Protein AF-A0A438EP78-F1 (afdb_monomer_lite)

Sequence (91 aa):
MGWLWIITELLVIAVTFAALGLGFAIIFESFRRRHNNAHVESRNAIFEDPNSLKQVPCPNISDPAEKYISLIIPAFNEELRLPGALDETMK

pLDDT: mean 84.72, std 13.24, range [48.12, 98.0]

Structure (mmCIF, N/CA/C/O backbone):
data_AF-A0A438EP78-F1
#
_entry.id   AF-A0A438EP78-F1
#
loop_
_atom_site.group_PDB
_atom_site.id
_atom_site.type_symbol
_atom_site.label_atom_id
_atom_site.label_alt_id
_atom_site.label_comp_id
_atom_site.label_asym_id
_atom_site.label_entity_id
_atom_site.label_seq_id
_atom_site.pdbx_PDB_ins_code
_atom_site.Cartn_x
_atom_site.Cartn_y
_atom_site.Cartn_z
_atom_site.occupancy
_atom_site.B_iso_or_equiv
_atom_site.auth_seq_id
_atom_site.auth_comp_id
_atom_site.auth_asym_id
_atom_site.auth_atom_id
_atom_site.pdbx_PDB_model_num
ATOM 1 N N . MET A 1 1 ? 35.296 -7.464 -40.451 1.00 63.81 1 MET A N 1
ATOM 2 C CA . MET A 1 1 ? 34.598 -8.242 -39.402 1.00 63.81 1 MET A CA 1
ATOM 3 C C . MET A 1 1 ? 34.779 -7.675 -37.994 1.00 63.81 1 MET A C 1
ATOM 5 O O . MET A 1 1 ? 33.763 -7.467 -37.357 1.00 63.81 1 MET A O 1
ATOM 9 N N . GLY A 1 2 ? 35.985 -7.344 -37.508 1.00 82.56 2 GLY A N 1
ATOM 10 C CA . GLY A 1 2 ? 36.177 -6.853 -36.123 1.00 82.56 2 GLY A CA 1
ATOM 11 C C . GLY A 1 2 ? 35.433 -5.562 -35.735 1.00 82.56 2 GLY A C 1
ATOM 12 O O . GLY A 1 2 ? 34.967 -5.438 -34.613 1.00 82.56 2 GLY A O 1
ATOM 13 N N . TRP A 1 3 ? 35.233 -4.632 -36.671 1.00 82.31 3 TRP A N 1
ATOM 14 C CA . TRP A 1 3 ? 34.538 -3.365 -36.394 1.00 82.31 3 TRP A CA 1
ATOM 15 C C . TRP A 1 3 ? 33.046 -3.541 -36.080 1.00 82.31 3 TRP A C 1
ATOM 17 O O . TRP A 1 3 ? 32.515 -2.843 -35.225 1.00 82.31 3 TRP A O 1
ATOM 27 N N . LEU A 1 4 ? 32.376 -4.503 -36.723 1.00 90.06 4 LEU A N 1
ATOM 28 C CA . LEU A 1 4 ? 30.968 -4.812 -36.443 1.00 90.06 4 LEU A CA 1
ATOM 29 C C . LEU A 1 4 ? 30.793 -5.420 -35.045 1.00 90.06 4 LEU A C 1
ATOM 31 O O . LEU A 1 4 ? 29.820 -5.110 -34.362 1.00 90.06 4 LEU A O 1
ATOM 35 N N . TRP A 1 5 ? 31.755 -6.232 -34.597 1.00 91.44 5 TRP A N 1
ATOM 36 C CA . TRP A 1 5 ? 31.778 -6.781 -33.240 1.00 91.44 5 TRP A CA 1
ATOM 37 C C . TRP A 1 5 ? 31.935 -5.684 -32.186 1.00 91.44 5 TRP A C 1
ATOM 39 O O . TRP A 1 5 ? 31.129 -5.621 -31.265 1.00 91.44 5 TRP A O 1
ATOM 49 N N . ILE A 1 6 ? 32.875 -4.756 -32.389 1.00 93.12 6 ILE A N 1
ATOM 50 C CA . ILE A 1 6 ? 33.078 -3.606 -31.492 1.00 93.12 6 ILE A CA 1
ATOM 51 C C . ILE A 1 6 ? 31.806 -2.748 -31.397 1.00 93.12 6 ILE A C 1
ATOM 53 O O . ILE A 1 6 ? 31.391 -2.365 -30.306 1.00 93.12 6 ILE A O 1
ATOM 57 N N . ILE A 1 7 ? 31.144 -2.472 -32.528 1.00 94.00 7 ILE A N 1
ATOM 58 C CA . ILE A 1 7 ? 29.885 -1.706 -32.544 1.00 94.00 7 ILE A CA 1
ATOM 59 C C . ILE A 1 7 ? 28.782 -2.442 -31.771 1.00 94.00 7 ILE A C 1
ATOM 61 O O . ILE A 1 7 ? 28.024 -1.817 -31.031 1.00 94.00 7 ILE A O 1
ATOM 65 N N . THR A 1 8 ? 28.702 -3.766 -31.920 1.00 94.50 8 THR A N 1
ATOM 66 C CA . THR A 1 8 ? 27.702 -4.589 -31.228 1.00 94.50 8 THR A CA 1
ATOM 67 C C . THR A 1 8 ? 27.938 -4.595 -29.717 1.00 94.50 8 THR A C 1
ATOM 69 O O . THR A 1 8 ? 26.993 -4.402 -28.958 1.00 94.50 8 THR A O 1
ATOM 72 N N . GLU A 1 9 ? 29.187 -4.739 -29.267 1.00 94.75 9 GLU A N 1
ATOM 73 C CA . GLU A 1 9 ? 29.543 -4.680 -27.842 1.00 94.75 9 GLU A CA 1
ATOM 74 C C . GLU A 1 9 ? 29.195 -3.324 -27.220 1.00 94.75 9 GLU A C 1
ATOM 76 O O . GLU A 1 9 ? 28.571 -3.273 -26.160 1.00 94.75 9 GLU A O 1
ATOM 81 N N . LEU A 1 10 ? 29.518 -2.221 -27.904 1.00 95.75 10 LEU A N 1
ATOM 82 C CA . LEU A 1 10 ? 29.170 -0.878 -27.434 1.00 95.75 10 LEU A CA 1
ATOM 83 C C . LEU A 1 10 ? 27.653 -0.678 -27.332 1.00 95.75 10 LEU A C 1
ATOM 85 O O . LEU A 1 10 ? 27.182 -0.082 -26.362 1.00 95.75 10 LEU A O 1
ATOM 89 N N . LEU A 1 11 ? 26.882 -1.207 -28.287 1.00 96.19 11 LEU A N 1
ATOM 90 C CA . LEU A 1 11 ? 25.419 -1.177 -28.235 1.00 96.19 11 LEU A CA 1
ATOM 91 C C . LEU A 1 11 ? 24.870 -1.978 -27.052 1.00 96.19 11 LEU A C 1
ATOM 93 O O . LEU A 1 11 ? 24.002 -1.482 -26.337 1.00 96.19 11 LEU A O 1
ATOM 97 N N . VAL A 1 12 ? 25.387 -3.185 -26.812 1.00 96.69 12 VAL A N 1
ATOM 98 C CA . VAL A 1 12 ? 24.961 -4.026 -25.681 1.00 96.69 12 VAL A CA 1
ATOM 99 C C . VAL A 1 12 ? 25.264 -3.340 -24.352 1.00 96.69 12 VAL A C 1
ATOM 101 O O . VAL A 1 12 ? 24.401 -3.303 -23.471 1.00 96.69 12 VAL A O 1
ATOM 104 N N . ILE A 1 13 ? 26.448 -2.740 -24.215 1.00 96.94 13 ILE A N 1
ATOM 105 C CA . ILE A 1 13 ? 26.823 -1.973 -23.023 1.00 96.94 13 ILE A CA 1
ATOM 106 C C . ILE A 1 13 ? 25.863 -0.793 -22.839 1.00 96.94 13 ILE A C 1
ATOM 108 O O . ILE A 1 13 ? 25.276 -0.652 -21.767 1.00 96.94 13 ILE A O 1
ATOM 112 N N . ALA A 1 14 ? 25.635 0.009 -23.882 1.00 97.06 14 ALA A N 1
ATOM 113 C CA . ALA A 1 14 ? 24.748 1.169 -23.813 1.00 97.06 14 ALA A CA 1
ATOM 114 C C . ALA A 1 14 ? 23.311 0.788 -23.416 1.00 97.06 14 ALA A C 1
ATOM 116 O O . ALA A 1 14 ? 22.728 1.418 -22.533 1.00 97.06 14 ALA A O 1
ATOM 117 N N . VAL A 1 15 ? 22.759 -0.274 -24.012 1.00 97.75 15 VAL A N 1
ATOM 118 C CA . VAL A 1 15 ? 21.416 -0.778 -23.684 1.00 97.75 15 VAL A CA 1
ATOM 119 C C . VAL A 1 15 ? 21.356 -1.284 -22.244 1.00 97.75 15 VAL A C 1
ATOM 121 O O . VAL A 1 15 ? 20.399 -0.985 -21.532 1.00 97.75 15 VAL A O 1
ATOM 124 N N . THR A 1 16 ? 22.388 -1.993 -21.785 1.00 97.31 16 THR A N 1
ATOM 125 C CA . THR A 1 16 ? 22.451 -2.501 -20.407 1.00 97.31 16 THR A CA 1
ATOM 126 C C . THR A 1 16 ? 22.485 -1.352 -19.400 1.00 97.31 16 THR A C 1
ATOM 128 O O . THR A 1 16 ? 21.714 -1.351 -18.441 1.00 97.31 16 THR A O 1
ATOM 131 N N . PHE A 1 17 ? 23.312 -0.331 -19.639 1.00 97.56 17 PHE A N 1
ATOM 132 C CA . PHE A 1 17 ? 23.362 0.862 -18.789 1.00 97.56 17 PHE A CA 1
ATOM 133 C C . PHE A 1 17 ? 22.037 1.629 -18.786 1.00 97.56 17 PHE A C 1
ATOM 135 O O . PHE A 1 17 ? 21.582 2.046 -17.721 1.00 97.56 17 PHE A O 1
ATOM 142 N N . ALA A 1 18 ? 21.387 1.774 -19.943 1.00 97.38 18 ALA A N 1
ATOM 143 C CA . ALA A 1 18 ? 20.081 2.419 -20.033 1.00 97.38 18 ALA A CA 1
ATOM 144 C C . ALA A 1 18 ? 19.003 1.641 -19.257 1.00 97.38 18 ALA A C 1
ATOM 146 O O . ALA A 1 18 ? 18.232 2.243 -18.511 1.00 97.38 18 ALA A O 1
ATOM 147 N N . ALA A 1 19 ? 18.979 0.310 -19.377 1.00 97.75 19 ALA A N 1
ATOM 148 C CA . ALA A 1 19 ? 18.033 -0.544 -18.662 1.00 97.75 19 ALA A CA 1
ATOM 149 C C . ALA A 1 19 ? 18.239 -0.485 -17.140 1.00 97.75 19 ALA A C 1
ATOM 151 O O . ALA A 1 19 ? 17.273 -0.335 -16.392 1.00 97.75 19 ALA A O 1
ATOM 152 N N . LEU A 1 20 ? 19.493 -0.539 -16.680 1.00 98.00 20 LEU A N 1
ATOM 153 C CA . LEU A 1 20 ? 19.831 -0.393 -15.262 1.00 98.00 20 LEU A CA 1
ATOM 154 C C . LEU A 1 20 ? 19.459 0.993 -14.726 1.00 98.00 20 LEU A C 1
ATOM 156 O O . LEU A 1 20 ? 18.857 1.094 -13.659 1.00 98.00 20 LEU A O 1
ATOM 160 N N . GLY A 1 21 ? 19.767 2.052 -15.480 1.00 97.62 21 GLY A N 1
ATOM 161 C CA . GLY A 1 21 ? 19.406 3.422 -15.121 1.00 97.62 21 GLY A CA 1
ATOM 162 C C . GLY A 1 21 ? 17.894 3.618 -15.021 1.00 97.62 21 GLY A C 1
ATOM 163 O O . GLY A 1 21 ? 17.415 4.215 -14.058 1.00 97.62 21 GLY A O 1
ATOM 164 N N . LEU A 1 22 ? 17.131 3.052 -15.961 1.00 97.44 22 LEU A N 1
ATOM 165 C CA . LEU A 1 22 ? 15.670 3.083 -15.928 1.00 97.44 22 LEU A CA 1
ATOM 166 C C . LEU A 1 22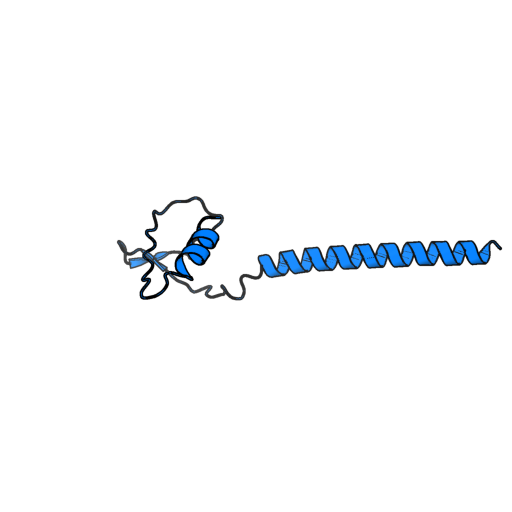 ? 15.120 2.311 -14.722 1.00 97.44 22 LEU A C 1
ATOM 168 O O . LEU A 1 22 ? 14.262 2.828 -14.010 1.00 97.44 22 LEU A O 1
ATOM 172 N N . GLY A 1 23 ? 15.636 1.106 -14.458 1.00 97.62 23 GLY A N 1
ATOM 173 C CA . GLY A 1 23 ? 15.248 0.310 -13.293 1.00 97.62 23 GLY A CA 1
ATOM 174 C C . GLY A 1 23 ? 15.510 1.049 -11.980 1.00 97.62 23 GLY A C 1
ATOM 175 O O . GLY A 1 23 ? 14.622 1.137 -11.132 1.00 97.62 23 GLY A O 1
ATOM 176 N N . PHE A 1 24 ? 16.689 1.661 -11.842 1.00 97.19 24 PHE A N 1
ATOM 177 C CA . PHE A 1 24 ? 17.023 2.483 -10.682 1.00 97.19 24 PHE A CA 1
ATOM 178 C C . PHE A 1 24 ? 16.095 3.693 -10.550 1.00 97.19 24 PHE A C 1
ATOM 180 O O . PHE A 1 24 ? 15.586 3.945 -9.461 1.00 97.19 24 PHE A O 1
ATOM 187 N 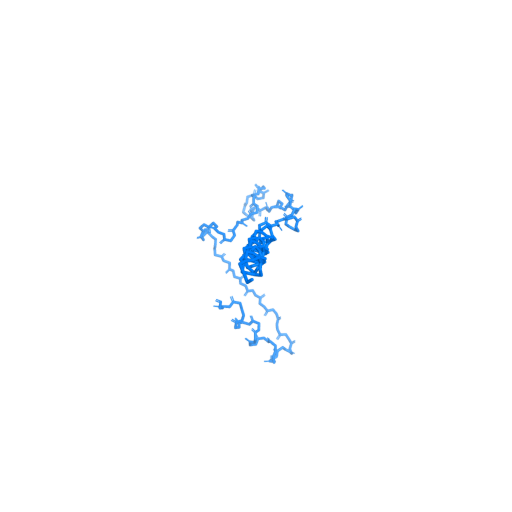N . ALA A 1 25 ? 15.825 4.410 -11.644 1.00 96.88 25 ALA A N 1
ATOM 188 C CA . ALA A 1 25 ? 14.926 5.560 -11.635 1.00 96.88 25 ALA A CA 1
ATOM 189 C C . ALA A 1 25 ? 13.502 5.170 -11.212 1.00 96.88 25 ALA A C 1
ATOM 191 O O . ALA A 1 25 ? 12.907 5.867 -10.397 1.00 96.88 25 ALA A O 1
ATOM 192 N N . ILE A 1 26 ? 12.978 4.041 -11.703 1.00 96.44 26 ILE A N 1
ATOM 193 C CA . ILE A 1 26 ? 11.658 3.524 -11.313 1.00 96.44 26 ILE A CA 1
ATOM 194 C C . ILE A 1 26 ? 11.629 3.186 -9.822 1.00 96.44 26 ILE A C 1
ATOM 196 O O . ILE A 1 26 ? 10.709 3.607 -9.122 1.00 96.44 26 ILE A O 1
ATOM 200 N N . ILE A 1 27 ? 12.630 2.453 -9.323 1.00 95.88 27 ILE A N 1
ATOM 201 C CA . ILE A 1 27 ? 12.718 2.091 -7.903 1.00 95.88 27 ILE A CA 1
ATOM 202 C C . ILE A 1 27 ? 12.800 3.361 -7.055 1.00 95.88 27 ILE A C 1
ATOM 204 O O . ILE A 1 27 ? 11.982 3.554 -6.160 1.00 95.88 27 ILE A O 1
ATOM 208 N N . PHE A 1 28 ? 13.737 4.253 -7.366 1.00 94.44 28 PHE A N 1
ATOM 209 C CA . PHE A 1 28 ? 13.935 5.502 -6.641 1.00 94.44 28 PHE A CA 1
ATOM 210 C C . PHE A 1 28 ? 12.669 6.362 -6.626 1.00 94.44 28 PHE A C 1
ATOM 212 O O . PHE A 1 28 ? 12.253 6.821 -5.568 1.00 94.44 28 PHE A O 1
ATOM 219 N N . GLU A 1 29 ? 12.014 6.531 -7.773 1.00 92.62 29 GLU A N 1
ATOM 220 C CA . GLU A 1 29 ? 10.770 7.286 -7.894 1.00 92.62 29 GLU A CA 1
ATOM 221 C C . GLU A 1 29 ? 9.618 6.621 -7.128 1.00 92.62 29 GLU A C 1
ATOM 223 O O . GLU A 1 29 ? 8.830 7.309 -6.482 1.00 92.62 29 GLU A O 1
ATOM 228 N N . SER A 1 30 ? 9.542 5.289 -7.131 1.00 88.25 30 SER A N 1
ATOM 229 C CA . SER A 1 30 ? 8.566 4.528 -6.346 1.00 88.25 30 SER A CA 1
ATOM 230 C C . SER A 1 30 ? 8.779 4.722 -4.842 1.00 88.25 30 SER A C 1
ATOM 232 O O . SER A 1 30 ? 7.826 5.005 -4.114 1.00 88.25 30 SER A O 1
ATOM 234 N N . PHE A 1 31 ? 10.025 4.639 -4.365 1.00 86.88 31 PHE A N 1
ATOM 235 C CA . PHE A 1 31 ? 10.367 4.939 -2.972 1.00 86.88 31 PHE A CA 1
ATOM 236 C C . PHE A 1 31 ? 10.079 6.402 -2.631 1.00 86.88 31 PHE A C 1
ATOM 238 O O . PHE A 1 31 ? 9.450 6.680 -1.611 1.00 86.88 31 PHE A O 1
ATOM 245 N N . ARG A 1 32 ? 10.456 7.338 -3.507 1.00 85.12 32 ARG A N 1
ATOM 246 C CA . ARG A 1 32 ? 10.186 8.767 -3.332 1.00 85.12 32 ARG A CA 1
ATOM 247 C C . ARG A 1 32 ? 8.692 9.034 -3.204 1.00 85.12 32 ARG A C 1
ATOM 249 O O . ARG A 1 32 ? 8.310 9.756 -2.297 1.00 85.12 32 ARG A O 1
ATOM 256 N N . ARG A 1 33 ? 7.849 8.437 -4.056 1.00 79.38 33 ARG A N 1
ATOM 257 C CA . ARG A 1 33 ? 6.381 8.558 -3.987 1.00 79.38 33 ARG A CA 1
ATOM 258 C C . ARG A 1 33 ? 5.803 7.929 -2.726 1.00 79.38 33 ARG A C 1
ATOM 260 O O . ARG A 1 33 ? 4.963 8.551 -2.092 1.00 79.38 33 ARG A O 1
ATOM 267 N N . ARG A 1 34 ? 6.278 6.744 -2.332 1.00 75.06 34 ARG A N 1
ATOM 268 C CA . ARG A 1 34 ? 5.858 6.082 -1.087 1.00 75.06 34 ARG A CA 1
ATOM 269 C C . ARG A 1 34 ? 6.168 6.927 0.150 1.00 75.06 34 ARG A C 1
ATOM 271 O O . ARG A 1 34 ? 5.376 6.950 1.081 1.00 75.06 34 ARG A O 1
ATOM 278 N N . HIS A 1 35 ? 7.305 7.617 0.149 1.00 67.81 35 HIS A N 1
ATOM 279 C CA . HIS A 1 35 ? 7.711 8.523 1.224 1.00 67.81 35 HIS A CA 1
ATOM 280 C C . HIS A 1 35 ? 7.287 9.979 0.984 1.00 67.81 35 HIS A C 1
ATOM 282 O O . HIS A 1 35 ? 7.604 10.851 1.794 1.00 67.81 35 HIS A O 1
ATOM 288 N N . ASN A 1 36 ? 6.556 10.259 -0.101 1.00 65.19 36 ASN A N 1
ATOM 289 C CA . ASN A 1 36 ? 6.032 11.584 -0.389 1.00 65.19 36 ASN A CA 1
ATOM 290 C C . ASN A 1 36 ? 4.784 11.824 0.460 1.00 65.19 36 ASN A C 1
ATOM 292 O O . ASN A 1 36 ? 3.653 11.781 -0.019 1.00 65.19 36 ASN A O 1
ATOM 296 N N . ASN A 1 37 ? 5.012 12.127 1.732 1.00 59.25 37 ASN A N 1
ATOM 297 C CA . ASN A 1 37 ? 3.984 12.560 2.668 1.00 59.25 37 ASN A CA 1
ATOM 298 C C . ASN A 1 37 ? 3.509 14.000 2.393 1.00 59.25 37 ASN A C 1
ATOM 300 O O . ASN A 1 37 ? 2.875 14.582 3.257 1.00 59.25 37 ASN A O 1
ATOM 304 N N . ALA A 1 38 ? 3.766 14.585 1.214 1.00 60.03 38 ALA A N 1
ATOM 305 C CA . ALA A 1 38 ? 3.293 15.927 0.859 1.00 60.03 38 ALA A CA 1
ATOM 306 C C . ALA A 1 38 ? 1.758 16.053 0.910 1.00 60.03 38 ALA A C 1
ATOM 308 O O . ALA A 1 38 ? 1.229 17.094 1.272 1.00 60.03 38 ALA A O 1
ATOM 309 N N . HIS A 1 39 ? 1.011 14.979 0.628 1.00 51.56 39 HIS A N 1
ATOM 310 C CA . HIS A 1 39 ? -0.450 14.964 0.824 1.00 51.56 39 HIS A CA 1
ATOM 311 C C . HIS A 1 39 ? -0.855 14.863 2.309 1.00 51.56 39 HIS A C 1
ATOM 313 O O . HIS A 1 39 ? -1.971 15.219 2.673 1.00 51.56 39 HIS A O 1
ATOM 319 N N . VAL A 1 40 ? 0.071 14.411 3.160 1.00 51.91 40 VAL A N 1
ATOM 320 C CA . VAL A 1 40 ? 0.009 14.407 4.631 1.00 51.91 40 VAL A CA 1
ATOM 321 C C . VAL A 1 40 ? 0.778 15.618 5.193 1.00 51.91 40 VAL A C 1
ATOM 323 O O . VAL A 1 40 ? 1.013 15.712 6.392 1.00 51.91 40 VAL A O 1
ATOM 326 N N . GLU A 1 41 ? 1.101 16.633 4.377 1.00 48.94 41 GLU A N 1
ATOM 327 C CA . GLU A 1 41 ? 1.444 17.976 4.870 1.00 48.94 41 GLU A CA 1
ATOM 328 C C . GLU A 1 41 ? 0.197 18.719 5.373 1.00 48.94 41 GLU A C 1
ATOM 330 O O . GLU A 1 41 ? 0.112 19.942 5.344 1.00 48.94 41 GLU A O 1
ATOM 335 N N . SER A 1 42 ? -0.716 18.005 6.027 1.00 50.91 42 SER A N 1
ATOM 336 C CA . SER A 1 42 ? -1.190 18.533 7.293 1.00 50.91 42 SER A CA 1
ATOM 337 C C . SER A 1 42 ? -0.087 18.292 8.329 1.00 50.91 42 SER A C 1
ATOM 339 O O . SER A 1 42 ? -0.228 17.532 9.280 1.00 50.91 42 SER A O 1
ATOM 341 N N . ARG A 1 43 ? 1.047 18.988 8.165 1.00 48.12 43 ARG A N 1
ATOM 342 C CA . ARG A 1 43 ? 2.058 19.160 9.223 1.00 48.12 43 ARG A CA 1
ATOM 343 C C . ARG A 1 43 ? 1.427 19.767 10.490 1.00 48.12 43 ARG A C 1
ATOM 345 O O . ARG A 1 43 ? 1.992 19.665 11.571 1.00 48.12 43 ARG A O 1
ATOM 352 N N . ASN A 1 44 ? 0.229 20.336 10.328 1.00 52.81 44 ASN A N 1
ATOM 353 C CA . ASN A 1 44 ? -0.653 20.855 11.358 1.00 52.81 44 ASN A CA 1
ATOM 354 C C . ASN A 1 44 ? -1.915 19.989 11.564 1.00 52.81 44 ASN A C 1
ATOM 356 O O . ASN A 1 44 ? -2.912 20.513 12.060 1.00 52.81 44 ASN A O 1
ATOM 360 N N . ALA A 1 45 ? -1.918 18.694 11.211 1.00 60.38 45 ALA A N 1
ATOM 361 C CA . ALA A 1 45 ? -2.917 17.753 11.725 1.00 60.38 45 ALA A CA 1
ATOM 362 C C . ALA A 1 45 ? -2.590 17.522 13.199 1.00 60.38 45 ALA A C 1
ATOM 364 O O . ALA A 1 45 ? -1.967 16.541 13.600 1.00 60.38 45 ALA A O 1
ATOM 365 N N . ILE A 1 46 ? -2.930 18.536 13.980 1.00 64.31 46 ILE A N 1
ATOM 366 C CA . ILE A 1 46 ? -2.858 18.547 15.419 1.00 64.31 46 ILE A CA 1
ATOM 367 C C . ILE A 1 46 ? -4.058 17.730 15.871 1.00 64.31 46 ILE A C 1
ATOM 369 O O . ILE A 1 46 ? -5.204 18.129 15.664 1.00 64.31 46 ILE A O 1
ATOM 373 N N . PHE A 1 47 ? -3.783 16.565 16.440 1.00 76.56 47 PHE A N 1
ATOM 374 C CA . PHE A 1 47 ? -4.806 15.801 17.129 1.00 76.56 47 PHE A CA 1
ATOM 375 C C . PHE A 1 47 ? -4.881 16.296 18.567 1.00 76.56 47 PHE A C 1
ATOM 377 O O . PHE A 1 47 ? -3.893 16.774 19.123 1.00 76.56 47 PHE A O 1
ATOM 384 N N . GLU A 1 48 ? -6.050 16.185 19.176 1.00 83.81 48 GLU A N 1
ATOM 385 C CA . GLU A 1 48 ? -6.225 16.466 20.594 1.00 83.81 48 GLU A CA 1
ATOM 386 C C . GLU A 1 48 ? -6.417 15.147 21.334 1.00 83.81 48 GLU A C 1
ATOM 388 O O . GLU A 1 48 ? -7.172 14.279 20.889 1.00 83.81 48 GLU A O 1
ATOM 393 N N . ASP A 1 49 ? -5.730 14.977 22.463 1.00 83.69 49 ASP A N 1
ATOM 394 C CA . ASP A 1 49 ? -6.031 13.866 23.362 1.00 83.69 49 ASP A CA 1
ATOM 395 C C . ASP A 1 49 ? -7.445 14.071 23.929 1.00 83.69 49 ASP A C 1
ATOM 397 O O . ASP A 1 49 ? -7.663 15.057 24.637 1.00 83.69 49 ASP A O 1
ATOM 401 N N . PRO A 1 50 ? -8.401 13.158 23.690 1.00 82.19 50 PRO A N 1
ATOM 402 C CA . PRO A 1 50 ? -9.780 13.319 24.146 1.00 82.19 50 PRO A CA 1
ATOM 403 C C . PRO A 1 50 ? -9.915 13.446 25.670 1.00 82.19 50 PRO A C 1
ATOM 405 O O . PRO A 1 50 ? -10.908 13.988 26.148 1.00 82.19 50 PRO A O 1
ATOM 408 N N . ASN A 1 51 ? -8.932 12.976 26.445 1.00 85.56 51 ASN A N 1
ATOM 409 C CA . ASN A 1 51 ? -8.965 13.058 27.908 1.00 85.56 51 ASN A CA 1
ATOM 410 C C . ASN A 1 51 ? -8.303 14.330 28.453 1.00 85.56 51 ASN A C 1
ATOM 412 O O . ASN A 1 51 ? -8.612 14.764 29.560 1.00 85.56 51 ASN A O 1
ATOM 416 N N . SER A 1 52 ? -7.361 14.904 27.701 1.00 88.50 52 SER A N 1
ATOM 417 C CA . SER A 1 52 ? -6.505 16.001 28.164 1.00 88.50 52 SER A CA 1
ATOM 418 C C . SER A 1 52 ? -6.701 17.303 27.384 1.00 88.50 52 SER A C 1
ATOM 420 O O . SER A 1 52 ? -6.199 18.333 27.838 1.00 88.50 52 SER A O 1
ATOM 422 N N . LEU A 1 53 ? -7.331 17.260 26.206 1.00 85.44 53 LEU A N 1
ATOM 423 C CA . LEU A 1 53 ? -7.434 18.346 25.219 1.00 85.44 53 LEU A CA 1
ATOM 424 C C . LEU A 1 53 ? -6.079 18.962 24.827 1.00 85.44 53 LEU A C 1
ATOM 426 O O . LEU A 1 53 ? -5.993 20.085 24.336 1.00 85.44 53 LEU A O 1
ATOM 430 N N . LYS A 1 54 ? -4.985 18.234 25.075 1.00 90.31 54 LYS A N 1
ATOM 431 C 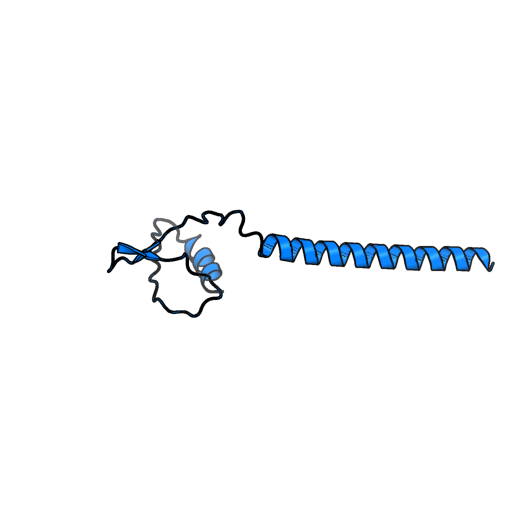CA . LYS A 1 54 ? -3.641 18.649 24.683 1.00 90.31 54 LYS A CA 1
ATOM 432 C C . LYS A 1 54 ? -3.393 18.238 23.249 1.00 90.31 54 LYS A C 1
ATOM 434 O O . LYS A 1 54 ? -3.791 17.154 22.831 1.00 90.31 54 LYS A O 1
ATOM 439 N N . GLN A 1 55 ? -2.658 19.087 22.548 1.00 85.19 55 GLN A N 1
ATOM 440 C CA . GLN A 1 55 ? -2.169 18.798 21.212 1.00 85.19 55 GLN A CA 1
ATOM 441 C C . GLN A 1 55 ? -1.187 17.625 21.257 1.00 85.19 55 GLN A C 1
ATOM 443 O O . GLN A 1 55 ? -0.219 17.647 22.021 1.00 85.19 55 GLN A O 1
ATOM 448 N N . VAL A 1 56 ? -1.439 16.614 20.432 1.00 83.06 56 VAL A N 1
ATOM 449 C CA . VAL A 1 56 ? -0.586 15.442 20.243 1.00 83.06 56 VAL A CA 1
ATOM 450 C C . VAL A 1 56 ? -0.194 15.322 18.767 1.00 83.06 56 VAL A C 1
ATOM 452 O O . VAL A 1 56 ? -0.964 15.724 17.885 1.00 83.06 56 VAL A O 1
ATOM 455 N N . PRO A 1 57 ? 1.016 14.816 18.471 1.00 78.62 57 PRO A N 1
ATOM 456 C CA . PRO A 1 57 ? 1.440 14.594 17.095 1.00 78.62 57 PRO A CA 1
ATOM 457 C C . PRO A 1 57 ? 0.552 13.549 16.408 1.00 78.62 57 PRO A C 1
ATOM 459 O O . PRO A 1 57 ? 0.027 12.640 17.052 1.00 78.62 57 PRO A O 1
ATOM 462 N N . CYS A 1 58 ? 0.410 13.671 15.088 1.00 75.38 58 CYS A N 1
ATOM 463 C CA . CYS A 1 58 ? -0.236 12.652 14.264 1.00 75.38 58 CYS A CA 1
ATOM 464 C C . CYS A 1 58 ? 0.528 11.314 14.383 1.00 75.38 58 CYS A C 1
ATOM 466 O O . CYS A 1 58 ? 1.745 11.316 14.176 1.00 75.38 58 CYS A O 1
ATOM 468 N N . PRO A 1 59 ? -0.145 10.195 14.711 1.00 77.81 59 PRO A N 1
ATOM 469 C CA . PRO A 1 59 ? 0.505 8.890 14.843 1.00 77.81 59 PRO A CA 1
ATOM 470 C C . PRO A 1 59 ? 0.966 8.338 13.484 1.00 77.81 59 PRO A C 1
ATOM 472 O O . PRO A 1 59 ? 0.316 8.569 12.460 1.00 77.81 59 PRO A O 1
ATOM 475 N N . ASN A 1 60 ? 2.062 7.570 13.461 1.00 77.00 60 ASN A N 1
ATOM 476 C CA . ASN A 1 60 ? 2.539 6.874 12.263 1.00 77.00 60 ASN A CA 1
ATOM 477 C C . ASN A 1 60 ? 2.103 5.399 12.274 1.00 77.00 60 ASN A C 1
ATOM 479 O O . ASN A 1 60 ? 2.145 4.734 13.302 1.00 77.00 60 ASN A O 1
ATOM 483 N N . ILE A 1 61 ? 1.767 4.848 11.104 1.00 80.25 61 ILE A N 1
ATOM 484 C CA . ILE A 1 61 ? 1.463 3.414 10.930 1.00 80.25 61 ILE A CA 1
ATOM 485 C C . ILE A 1 61 ? 2.649 2.494 11.278 1.00 80.25 61 ILE A C 1
ATOM 487 O O . ILE A 1 61 ? 2.468 1.306 11.517 1.00 80.25 61 ILE A O 1
ATOM 491 N N . SER A 1 62 ? 3.868 3.037 11.269 1.00 83.38 62 SER A N 1
ATOM 492 C CA . SER A 1 62 ? 5.102 2.317 11.606 1.00 83.38 62 SER A CA 1
ATOM 493 C C . SER A 1 62 ? 5.433 2.368 13.100 1.00 83.38 62 SER A C 1
ATOM 495 O O . SER A 1 62 ? 6.363 1.685 13.528 1.00 83.38 62 SER A O 1
ATOM 497 N N . ASP A 1 63 ? 4.719 3.190 13.875 1.00 83.81 63 ASP A N 1
ATOM 498 C CA . ASP A 1 63 ? 4.909 3.280 15.320 1.00 83.81 63 ASP A CA 1
ATOM 499 C C . ASP A 1 63 ? 4.293 2.049 16.014 1.00 83.81 63 ASP A C 1
ATOM 501 O O . ASP A 1 63 ? 3.388 1.403 15.473 1.00 83.81 63 ASP A O 1
ATOM 505 N N . PRO A 1 64 ? 4.757 1.694 17.224 1.00 88.44 64 PRO A N 1
ATOM 506 C CA . PRO A 1 64 ? 4.134 0.642 18.017 1.00 88.44 64 PRO A CA 1
ATOM 507 C C . PRO A 1 64 ? 2.635 0.890 18.257 1.00 88.44 64 PRO A C 1
ATOM 509 O O . PRO A 1 64 ? 2.184 2.022 18.424 1.00 88.44 64 PRO A O 1
ATOM 512 N N . ALA A 1 65 ? 1.852 -0.189 18.332 1.00 85.81 65 ALA A N 1
ATOM 513 C CA . ALA A 1 65 ? 0.420 -0.109 18.609 1.00 85.81 65 ALA A CA 1
ATOM 514 C C . ALA A 1 65 ? 0.158 0.268 20.081 1.00 85.81 65 ALA A C 1
ATOM 516 O O . ALA A 1 65 ? 0.086 -0.592 20.957 1.00 85.81 65 ALA A O 1
ATOM 517 N N . GLU A 1 66 ? 0.012 1.564 20.354 1.00 82.69 66 GLU A N 1
ATOM 518 C CA . GLU A 1 66 ? -0.215 2.093 21.710 1.00 82.69 66 GLU A CA 1
ATOM 519 C C . GLU A 1 66 ? -1.694 2.351 22.042 1.00 82.69 66 GLU A C 1
ATOM 521 O O . GLU A 1 66 ? -2.048 2.574 23.204 1.00 82.69 66 GLU A O 1
ATOM 526 N N . LYS A 1 67 ? -2.574 2.363 21.034 1.00 76.50 67 LYS A N 1
ATOM 527 C CA . LYS A 1 67 ? -3.990 2.724 21.178 1.00 76.50 67 LYS A CA 1
ATOM 528 C C . LYS A 1 67 ? -4.891 1.643 20.593 1.00 76.50 67 LYS A C 1
ATOM 530 O O . LYS A 1 67 ? -4.644 1.141 19.501 1.00 76.50 67 LYS A O 1
ATOM 535 N N . TYR A 1 68 ? -5.972 1.336 21.306 1.00 82.38 68 TYR A N 1
ATOM 536 C CA . TYR A 1 68 ? -7.059 0.511 20.787 1.00 82.38 68 TYR A CA 1
ATOM 537 C C . TYR A 1 68 ? -8.011 1.388 19.978 1.00 82.38 68 TYR A C 1
ATOM 539 O O . TYR A 1 68 ? -8.488 2.408 20.477 1.00 82.38 68 TYR A O 1
ATOM 547 N N . ILE A 1 69 ? -8.289 0.988 18.739 1.00 80.06 69 ILE A N 1
ATOM 548 C CA . ILE A 1 69 ? -9.210 1.690 17.843 1.00 80.06 69 ILE A CA 1
ATOM 549 C C . ILE A 1 69 ? -10.401 0.772 17.578 1.00 80.06 69 ILE A C 1
ATOM 551 O O . ILE A 1 69 ? -10.230 -0.399 17.251 1.00 80.06 69 ILE A O 1
ATOM 555 N N . SER A 1 70 ? -11.607 1.317 17.722 1.00 86.88 70 SER A N 1
ATOM 556 C CA . SER A 1 70 ? -12.834 0.679 17.252 1.00 86.88 70 SER A CA 1
ATOM 557 C C . SER A 1 70 ? -13.236 1.322 15.930 1.00 86.88 70 SER A C 1
ATOM 559 O O . SER A 1 70 ? -13.350 2.547 15.857 1.00 86.88 70 SER A O 1
ATOM 561 N N . LEU A 1 71 ? -13.433 0.512 14.890 1.00 86.38 71 LEU A N 1
ATOM 562 C CA . LEU A 1 71 ? -13.893 0.971 13.582 1.00 86.38 71 LEU A CA 1
ATOM 563 C C . LEU A 1 71 ? -15.376 0.629 13.425 1.00 86.38 71 LEU A C 1
ATOM 565 O O . LEU A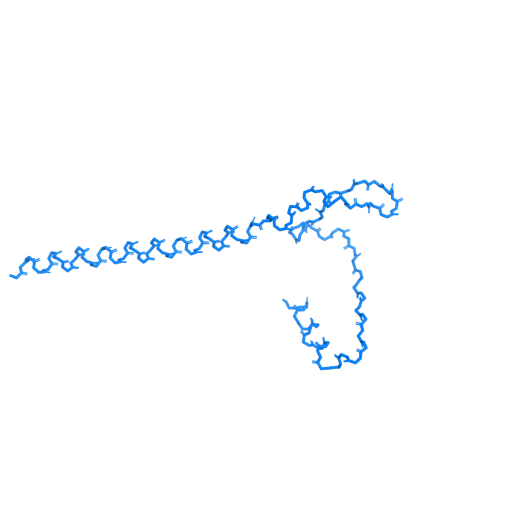 1 71 ? -15.750 -0.540 13.372 1.00 86.38 71 LEU A O 1
ATOM 569 N N . ILE A 1 72 ? -16.220 1.656 13.344 1.00 90.06 72 ILE A N 1
ATOM 570 C CA . ILE A 1 72 ? -17.659 1.504 13.108 1.00 90.06 72 ILE A CA 1
ATOM 571 C C . ILE A 1 72 ? -17.929 1.821 11.640 1.00 90.06 72 ILE A C 1
ATOM 573 O O . ILE A 1 72 ? -17.693 2.945 11.198 1.00 90.06 72 ILE A O 1
ATOM 577 N N . ILE A 1 73 ? -18.439 0.840 10.894 1.00 88.81 73 ILE A N 1
ATOM 578 C CA . ILE A 1 73 ? -18.756 0.985 9.469 1.00 88.81 73 ILE A CA 1
ATOM 579 C C . ILE A 1 73 ? -20.282 1.036 9.308 1.00 88.81 73 ILE A C 1
ATOM 581 O O . ILE A 1 73 ? -20.939 0.001 9.436 1.00 88.81 73 ILE A O 1
ATOM 585 N N . PRO A 1 74 ? -20.882 2.209 9.040 1.00 91.88 74 PRO A N 1
ATOM 586 C CA . PRO A 1 74 ? -22.286 2.271 8.655 1.00 91.88 74 PRO A CA 1
ATOM 587 C C . PRO A 1 74 ? -22.459 1.656 7.258 1.00 91.88 74 PRO A C 1
ATOM 589 O O . PRO A 1 74 ? -21.791 2.068 6.314 1.00 91.88 74 PRO A O 1
ATOM 592 N N . ALA A 1 75 ? -23.352 0.673 7.121 1.00 92.19 75 ALA A N 1
ATOM 593 C CA . ALA A 1 75 ? -23.485 -0.129 5.901 1.00 92.19 75 ALA A CA 1
ATOM 594 C C . ALA A 1 75 ? -24.956 -0.371 5.521 1.00 92.19 75 ALA A C 1
ATOM 596 O O . ALA A 1 75 ? -25.474 -1.480 5.630 1.00 92.19 75 ALA A O 1
ATOM 597 N N . PHE A 1 76 ? -25.655 0.683 5.099 1.00 95.50 76 PHE A N 1
ATOM 598 C CA . PHE A 1 76 ? -27.023 0.561 4.591 1.00 95.50 76 PHE A CA 1
ATOM 599 C C . PHE A 1 76 ? -27.012 0.206 3.097 1.00 95.50 76 PHE A C 1
ATOM 601 O O . PHE A 1 76 ? -26.473 0.975 2.307 1.00 95.50 76 PHE A O 1
ATOM 608 N N . ASN A 1 77 ? -27.640 -0.914 2.712 1.00 95.94 77 ASN A N 1
ATOM 609 C CA . ASN A 1 77 ? -27.727 -1.388 1.319 1.00 95.94 77 ASN A CA 1
ATOM 610 C C . ASN A 1 77 ? -26.347 -1.592 0.648 1.00 95.94 77 ASN A C 1
ATOM 612 O O . ASN A 1 77 ? -26.146 -1.278 -0.525 1.00 95.94 77 ASN A O 1
ATOM 616 N N . GLU A 1 78 ? -25.375 -2.080 1.424 1.00 96.38 78 GLU A N 1
ATOM 617 C CA . GLU A 1 78 ? -23.999 -2.342 0.984 1.00 96.38 78 GLU A CA 1
ATOM 618 C C . GLU A 1 78 ? -23.691 -3.854 0.936 1.00 96.38 78 GLU A C 1
ATOM 620 O O . GLU A 1 78 ? -22.524 -4.235 1.004 1.00 96.38 78 GLU A O 1
ATOM 625 N N . GLU A 1 79 ? -24.690 -4.747 0.817 1.00 94.12 79 GLU A N 1
ATOM 626 C CA . GLU A 1 79 ? -24.474 -6.206 0.941 1.00 94.12 79 GLU A CA 1
ATOM 627 C C . GLU A 1 79 ? -23.447 -6.747 -0.066 1.00 94.12 79 GLU A C 1
ATOM 629 O O . GLU A 1 79 ? -22.726 -7.697 0.229 1.00 94.12 79 GLU A O 1
ATOM 634 N N . LEU A 1 80 ? -23.357 -6.123 -1.245 1.00 95.69 80 LEU A N 1
ATOM 635 C CA . LEU A 1 80 ? -22.426 -6.514 -2.305 1.00 95.69 80 LEU A CA 1
ATOM 636 C C . LEU A 1 80 ? -21.029 -5.891 -2.162 1.00 95.69 80 LEU A C 1
ATOM 638 O O . LEU A 1 80 ? -20.058 -6.462 -2.653 1.00 95.69 80 LEU A O 1
ATOM 642 N N . ARG A 1 81 ? -20.908 -4.721 -1.523 1.00 93.88 81 ARG A N 1
ATOM 643 C CA . ARG A 1 81 ? -19.654 -3.944 -1.451 1.00 93.88 81 ARG A CA 1
ATOM 644 C C . ARG A 1 81 ? -18.937 -4.104 -0.116 1.00 93.88 81 ARG A C 1
ATOM 646 O O . ARG A 1 81 ? -17.708 -4.112 -0.088 1.00 93.88 81 ARG A O 1
ATOM 653 N N . LEU A 1 82 ? -19.692 -4.265 0.971 1.00 94.62 82 LEU A N 1
ATOM 654 C CA . LEU A 1 82 ? -19.154 -4.422 2.318 1.00 94.62 82 LEU A CA 1
ATOM 6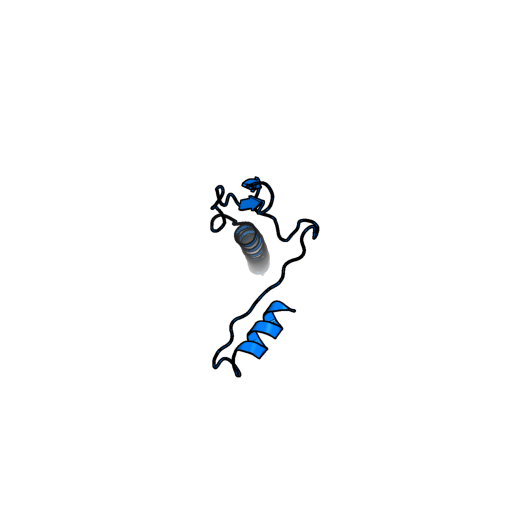55 C C . LEU A 1 82 ? -18.196 -5.619 2.434 1.00 94.62 82 LEU A C 1
ATOM 657 O O . LEU A 1 82 ? -17.126 -5.427 3.010 1.00 94.62 82 LEU A O 1
ATOM 661 N N . PRO A 1 83 ? -18.488 -6.812 1.872 1.00 94.31 83 PRO A N 1
ATOM 662 C CA . PRO A 1 83 ? -17.565 -7.940 1.972 1.00 94.31 83 PRO A CA 1
ATOM 663 C C . PRO A 1 83 ? -16.200 -7.645 1.342 1.00 94.31 83 PRO A C 1
ATOM 665 O O . PRO A 1 83 ? -15.179 -7.920 1.960 1.00 94.31 83 PRO A O 1
ATOM 668 N N . GLY A 1 84 ? -16.175 -7.025 0.155 1.00 94.06 84 GLY A N 1
ATOM 669 C CA . GLY A 1 84 ? -14.925 -6.658 -0.518 1.00 94.06 84 GLY A CA 1
ATOM 670 C C . GLY A 1 84 ? -14.117 -5.625 0.268 1.00 94.06 84 GLY A C 1
ATOM 671 O O . GLY A 1 84 ? -12.917 -5.794 0.457 1.00 94.06 84 GLY A O 1
ATOM 672 N N . ALA A 1 85 ? -14.787 -4.605 0.810 1.00 91.06 85 ALA A N 1
ATOM 673 C CA . ALA A 1 85 ? -14.134 -3.591 1.635 1.00 91.06 85 ALA A CA 1
ATOM 674 C C . ALA A 1 85 ? -13.535 -4.174 2.929 1.00 91.06 85 ALA A C 1
ATOM 676 O O . ALA A 1 85 ? -12.432 -3.798 3.327 1.00 91.06 85 ALA A O 1
ATOM 677 N N . LEU A 1 86 ? -14.241 -5.103 3.585 1.00 92.25 86 LEU A N 1
ATOM 678 C CA . LEU A 1 86 ? -13.738 -5.785 4.782 1.00 92.25 86 LEU A CA 1
ATOM 679 C C . LEU A 1 86 ? -12.537 -6.680 4.461 1.00 92.25 86 LEU A C 1
ATOM 681 O O . LEU A 1 86 ? -11.553 -6.660 5.199 1.00 92.25 86 LEU A O 1
ATOM 685 N N . ASP A 1 87 ? -12.594 -7.409 3.347 1.00 94.25 87 ASP A N 1
ATOM 686 C CA . ASP A 1 87 ? -11.487 -8.236 2.867 1.00 94.25 87 ASP A CA 1
ATOM 687 C C . ASP A 1 87 ? -10.221 -7.411 2.603 1.00 94.25 87 ASP A C 1
ATOM 689 O O . ASP A 1 87 ? -9.130 -7.841 2.963 1.00 94.25 87 ASP A O 1
ATOM 693 N N . GLU A 1 88 ? -10.357 -6.236 1.985 1.00 90.75 88 GLU A N 1
ATOM 694 C CA . GLU A 1 88 ? -9.241 -5.316 1.722 1.00 90.75 88 GLU A CA 1
ATOM 695 C C . GLU A 1 88 ? -8.690 -4.668 2.997 1.00 90.75 88 GLU A C 1
ATOM 697 O O . GLU A 1 88 ? -7.507 -4.359 3.064 1.00 90.75 88 GLU A O 1
ATOM 702 N N . THR A 1 89 ? -9.529 -4.465 4.014 1.00 86.38 89 THR A N 1
ATOM 703 C CA . THR A 1 89 ? -9.123 -3.817 5.273 1.00 86.38 89 THR A CA 1
ATOM 704 C C . THR A 1 89 ? -8.330 -4.762 6.182 1.00 86.38 89 THR A C 1
ATOM 706 O O . THR A 1 89 ? -7.489 -4.313 6.957 1.00 86.38 89 THR A O 1
ATOM 709 N N . MET A 1 90 ? -8.618 -6.066 6.117 1.00 83.75 90 MET A N 1
ATOM 710 C CA . MET A 1 90 ? -8.045 -7.087 7.006 1.00 83.75 90 MET A CA 1
ATOM 711 C C . MET A 1 90 ? -6.864 -7.859 6.393 1.00 83.75 90 MET A C 1
ATOM 713 O O . MET A 1 90 ? -6.261 -8.677 7.093 1.00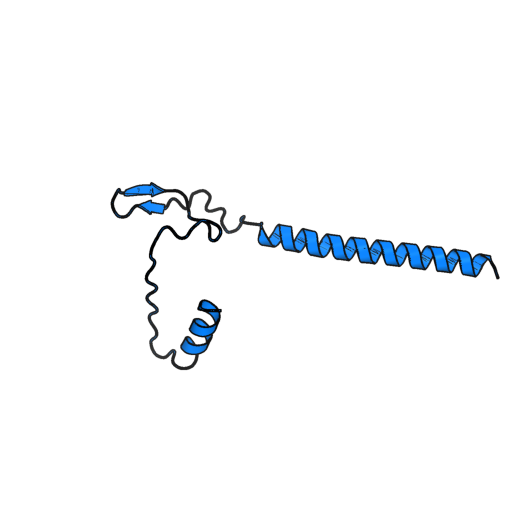 83.75 90 MET A O 1
ATOM 717 N N . LYS A 1 91 ? -6.565 -7.646 5.107 1.00 67.00 91 LYS A N 1
ATOM 718 C CA . LYS A 1 91 ? -5.436 -8.257 4.386 1.00 67.00 91 LYS A CA 1
ATOM 719 C C . LYS A 1 91 ? -4.222 -7.339 4.381 1.00 67.00 91 LYS A C 1
ATOM 721 O O . LYS A 1 91 ? -3.108 -7.888 4.533 1.00 67.00 91 LYS A O 1
#

Radius of gyration: 25.51 Å; chains: 1; bounding box: 64×29×68 Å

Organism: Vitis vinifera (NCBI:txid29760)

Secondary structure (DSSP, 8-state):
-HHHHHHHHHHHHHHHHHHHHHHHHHHHHHHHHHT-GGGG--TT--EE-TTT--EEPPPPTTS---S--------TT-TTTHHHHHHHHH-

Foldseek 3Di:
DVVVVVVVVVVVVVVVVVVVVVVVVVVVVVVCVVPPCVVVVVQVPFDADPVHRDTDDDDDPPDDDPDDDDDDDDQDPCPPPVVVVVVVVVD